Protein AF-A0AA91DCY4-F1 (afdb_monomer_lite)

pLDDT: mean 78.34, std 13.17, range [50.31, 93.94]

InterPro domains:
  IPR059173 Conjugative transfer protein TraA-like [NF041281] (25-87)

Secondary structure (DSSP, 8-state):
--HHHHHHHHHHHHHHHHHHT-----SS---GGGHHHHHHHHHHHHSHHHHHHHHHHHHHHHHHHHHTT--HHHHHHHHHHHHHH--

Sequence (87 aa):
MKTSHRTGVLVTLASLFFMLMASDAMAGAGGTEFNNVWTLLTGWVEGLLGRIIAIVFVIVGLVAGVVRGSIMGFVLGIASGVGLFAA

Organism: NCBI:txid702114

Radius of gyration: 26.04 Å; chains: 1; bounding box: 41×48×67 Å

Structure (mmCIF, N/CA/C/O backbone):
data_AF-A0AA91DCY4-F1
#
_entry.id   AF-A0AA91DCY4-F1
#
loop_
_atom_site.group_PDB
_atom_site.id
_atom_site.type_symbol
_atom_site.label_atom_id
_atom_site.label_al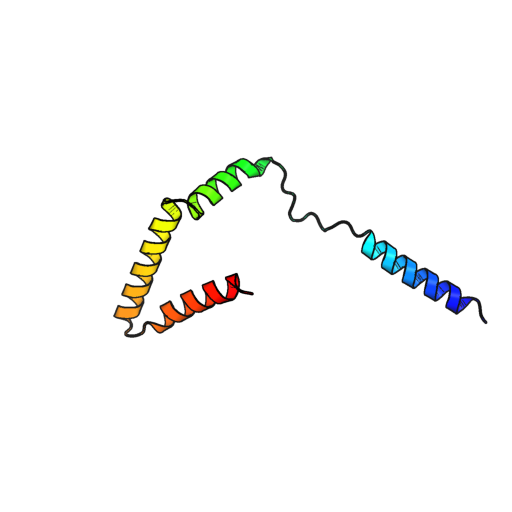t_id
_atom_site.label_comp_id
_atom_site.label_asym_id
_atom_site.label_entity_id
_atom_site.label_seq_id
_atom_site.pdbx_PDB_ins_code
_atom_site.Cartn_x
_atom_site.Cartn_y
_atom_site.Cartn_z
_atom_site.occupancy
_atom_site.B_iso_or_equiv
_atom_site.auth_seq_id
_atom_site.auth_comp_id
_atom_site.auth_asym_id
_atom_site.auth_atom_id
_atom_site.pdbx_PDB_model_num
ATOM 1 N N . MET A 1 1 ? -21.212 -30.164 50.992 1.00 50.31 1 MET A N 1
ATOM 2 C CA . MET A 1 1 ? -20.307 -30.160 49.815 1.00 50.31 1 MET A CA 1
ATOM 3 C C . MET A 1 1 ? -20.937 -29.674 48.489 1.00 50.31 1 MET A C 1
ATOM 5 O O . MET A 1 1 ? -20.224 -29.633 47.502 1.00 50.31 1 MET A O 1
ATOM 9 N N . LYS A 1 2 ? -22.214 -29.238 48.416 1.00 50.62 2 LYS A N 1
ATOM 10 C CA . LYS A 1 2 ? -22.864 -28.780 47.155 1.00 50.62 2 LYS A CA 1
ATOM 11 C C . LYS A 1 2 ? -22.773 -27.264 46.864 1.00 50.62 2 LYS A C 1
ATOM 13 O O . LYS A 1 2 ? -23.224 -26.816 45.815 1.00 50.62 2 LYS A O 1
ATOM 18 N N . THR A 1 3 ? -22.214 -26.466 47.776 1.00 52.94 3 THR A N 1
ATOM 19 C CA . THR A 1 3 ? -22.166 -24.994 47.669 1.00 52.94 3 THR A CA 1
ATOM 20 C C . THR A 1 3 ? -21.056 -24.483 46.742 1.00 52.94 3 THR A C 1
ATOM 22 O O . THR A 1 3 ? -21.231 -23.437 46.135 1.00 52.94 3 THR A O 1
ATOM 25 N N . SER A 1 4 ? -19.965 -25.238 46.557 1.00 57.22 4 SER A N 1
ATOM 26 C CA . SER A 1 4 ? -18.794 -24.827 45.758 1.00 57.22 4 SER A CA 1
ATOM 27 C C . SER A 1 4 ? -19.060 -24.757 44.244 1.00 57.22 4 SER A C 1
ATOM 29 O O . SER A 1 4 ? -18.624 -23.810 43.592 1.00 57.22 4 SER A O 1
ATOM 31 N N . HIS A 1 5 ? -19.832 -25.693 43.674 1.00 57.56 5 HIS A N 1
ATOM 32 C CA . HIS A 1 5 ? -20.158 -25.667 42.239 1.00 57.56 5 HIS A CA 1
ATOM 33 C C . HIS A 1 5 ? -21.046 -24.484 41.847 1.00 57.56 5 HIS A C 1
ATOM 35 O O . HIS A 1 5 ? -20.867 -23.916 40.775 1.00 57.56 5 HIS A O 1
ATOM 41 N N . ARG A 1 6 ? -21.962 -24.067 42.731 1.00 59.19 6 ARG A N 1
ATOM 42 C CA . ARG A 1 6 ? -22.803 -22.885 42.495 1.00 59.19 6 ARG A CA 1
ATOM 43 C C . ARG A 1 6 ? -21.962 -21.610 42.456 1.00 59.19 6 ARG A C 1
ATOM 45 O O . ARG A 1 6 ? -22.153 -20.794 41.566 1.00 59.19 6 ARG A O 1
ATOM 52 N N . THR A 1 7 ? -20.984 -21.478 43.349 1.00 62.47 7 THR A N 1
ATOM 53 C CA . THR A 1 7 ? -20.070 -20.329 43.362 1.00 62.47 7 THR A CA 1
ATOM 54 C C . THR A 1 7 ? -19.139 -20.315 42.146 1.00 62.47 7 THR A C 1
ATOM 56 O O . THR A 1 7 ? -18.904 -19.253 41.584 1.00 62.47 7 THR A O 1
ATOM 59 N N . GLY A 1 8 ? -18.666 -21.478 41.679 1.00 71.00 8 GLY A N 1
ATOM 60 C CA . GLY A 1 8 ? -17.824 -21.573 40.477 1.00 71.00 8 GLY A CA 1
ATOM 61 C C . GLY A 1 8 ? -18.544 -21.170 39.184 1.00 71.00 8 GLY A C 1
ATOM 62 O O . GLY A 1 8 ? -17.980 -20.459 38.352 1.00 71.00 8 GLY A O 1
ATOM 63 N N . VAL A 1 9 ? -19.818 -21.553 39.038 1.00 76.06 9 VAL A N 1
ATOM 64 C CA . VAL A 1 9 ? -20.658 -21.118 37.905 1.00 76.06 9 VAL A CA 1
ATOM 65 C C . VAL A 1 9 ? -20.918 -19.609 37.956 1.00 76.06 9 VAL A C 1
ATOM 67 O O . VAL A 1 9 ? -20.883 -18.937 36.932 1.00 76.06 9 VAL A O 1
ATOM 70 N N . LEU A 1 10 ? -21.116 -19.047 39.149 1.00 77.50 10 LEU A N 1
ATOM 71 C CA . LEU A 1 10 ? -21.311 -17.604 39.303 1.00 77.50 10 LEU A CA 1
ATOM 72 C C . LEU A 1 10 ? -20.045 -16.805 38.971 1.00 77.50 10 LEU A C 1
ATOM 74 O O . LEU A 1 10 ? -20.140 -15.772 38.319 1.00 77.50 10 LEU A O 1
ATOM 78 N N . VAL A 1 11 ? -18.862 -17.294 39.356 1.00 79.56 11 VAL A N 1
ATOM 79 C CA . VAL A 1 11 ? -17.585 -16.639 39.024 1.00 79.56 11 VAL A CA 1
ATOM 80 C C . VAL A 1 11 ? -17.302 -16.696 37.520 1.00 79.56 11 VAL A C 1
ATOM 82 O O . VAL A 1 11 ? -16.894 -15.693 36.943 1.00 79.56 11 VAL A O 1
ATOM 85 N N . THR A 1 12 ? -17.574 -17.829 36.867 1.00 77.12 12 THR A N 1
ATOM 86 C CA . THR A 1 12 ? -17.386 -17.971 35.410 1.00 77.12 12 THR A CA 1
ATOM 87 C C . THR A 1 12 ? -18.362 -17.103 34.611 1.00 77.12 12 THR A C 1
ATOM 89 O O . THR A 1 12 ? -17.954 -16.423 33.667 1.00 77.12 12 THR A O 1
ATOM 92 N N . LEU A 1 13 ? -19.629 -17.030 35.024 1.00 78.56 13 LEU A N 1
ATOM 93 C CA . LEU A 1 13 ? -20.602 -16.107 34.430 1.00 78.56 13 LEU A CA 1
ATOM 94 C C . LEU A 1 13 ? -20.233 -14.638 34.665 1.00 78.56 13 LEU A C 1
ATOM 96 O O . LEU A 1 13 ? -20.360 -13.832 33.747 1.00 78.56 13 LEU A O 1
ATOM 100 N N . ALA A 1 14 ? -19.724 -14.288 35.849 1.00 81.25 14 ALA A N 1
ATOM 101 C CA . ALA A 1 14 ? -19.251 -12.935 36.129 1.00 81.25 14 ALA A CA 1
ATOM 102 C C . ALA A 1 14 ? -18.054 -12.557 35.243 1.00 81.25 14 ALA A C 1
ATOM 104 O O . ALA A 1 14 ? -18.037 -11.462 34.692 1.00 81.25 14 ALA A O 1
ATOM 105 N N . SER A 1 15 ? -17.091 -13.462 35.028 1.00 76.12 15 SER A N 1
ATOM 106 C CA . SER A 1 15 ? -15.974 -13.205 34.105 1.00 76.12 15 SER A CA 1
ATOM 107 C C . SER A 1 15 ? -16.421 -13.026 32.651 1.00 76.12 15 SER A C 1
ATOM 109 O O . SER A 1 15 ? -15.905 -12.146 31.967 1.00 76.12 15 SER A O 1
ATOM 111 N N . LEU A 1 16 ? -17.415 -13.797 32.192 1.00 76.88 16 LEU A N 1
ATOM 112 C CA . LEU A 1 16 ? -18.002 -13.625 30.858 1.00 76.88 16 LEU A CA 1
ATOM 113 C C . LEU A 1 16 ? -18.722 -12.277 30.740 1.00 76.88 16 LEU A C 1
ATOM 115 O O . LEU A 1 16 ? -18.566 -11.579 29.744 1.00 76.88 16 LEU A O 1
ATOM 119 N N . PHE A 1 17 ? -19.454 -11.875 31.777 1.00 76.44 17 PHE A N 1
ATOM 120 C CA . PHE A 1 17 ? -20.106 -10.571 31.826 1.00 76.44 17 PHE A CA 1
ATOM 121 C C . PHE A 1 17 ? -19.092 -9.417 31.802 1.00 76.44 17 PHE A C 1
ATOM 123 O O . PHE A 1 17 ? -19.276 -8.464 31.053 1.00 76.44 17 PHE A O 1
ATOM 130 N N . PHE A 1 18 ? -17.980 -9.522 32.536 1.00 73.81 18 PHE A N 1
ATOM 131 C CA . PHE A 1 18 ? -16.903 -8.528 32.478 1.00 73.81 18 PHE A CA 1
ATOM 132 C C . PHE A 1 18 ? -16.203 -8.475 31.113 1.00 73.81 18 PHE A C 1
ATOM 134 O O . PHE A 1 18 ? -15.801 -7.393 30.701 1.00 73.81 18 PHE A O 1
ATOM 141 N N . MET A 1 19 ? -16.102 -9.593 30.384 1.00 71.56 19 MET A N 1
ATOM 142 C CA . MET A 1 19 ? -15.617 -9.596 28.996 1.00 71.56 19 MET A CA 1
ATOM 143 C C . MET A 1 19 ? -16.596 -8.922 28.028 1.00 71.56 19 MET A C 1
ATOM 145 O O . MET A 1 19 ? -16.159 -8.219 27.129 1.00 71.56 19 MET A O 1
ATOM 149 N N . LEU A 1 20 ? -17.908 -9.088 28.221 1.00 69.50 20 LEU A N 1
ATOM 150 C CA . LEU A 1 20 ? -18.930 -8.382 27.436 1.00 69.50 20 LEU A CA 1
ATOM 151 C C . LEU A 1 20 ? -18.991 -6.878 27.742 1.00 69.50 20 LEU A C 1
ATOM 153 O O . LEU A 1 20 ? -19.411 -6.099 26.894 1.00 69.50 20 LEU A O 1
ATOM 157 N N . MET A 1 21 ? -18.595 -6.479 28.951 1.00 65.56 21 MET A N 1
ATOM 158 C CA . MET A 1 21 ? -18.494 -5.081 29.385 1.00 65.56 21 MET A CA 1
ATOM 159 C C . MET A 1 21 ? -17.104 -4.482 29.146 1.00 65.56 21 MET A C 1
ATOM 161 O O . MET A 1 21 ? -16.872 -3.327 29.508 1.00 65.56 21 MET A O 1
ATOM 165 N N . ALA A 1 22 ? -16.172 -5.242 28.561 1.00 63.62 22 ALA A N 1
ATOM 166 C CA . ALA A 1 22 ? -14.921 -4.685 28.086 1.00 63.62 22 ALA A CA 1
ATOM 167 C C . ALA A 1 22 ? -15.271 -3.718 26.953 1.00 63.62 22 ALA A C 1
ATOM 169 O O . ALA A 1 22 ? -15.632 -4.130 25.854 1.00 63.62 22 ALA A O 1
ATOM 170 N N . SER A 1 23 ? -15.227 -2.421 27.248 1.00 57.97 23 SER A N 1
ATOM 171 C CA . SER A 1 23 ? -15.323 -1.382 26.232 1.00 57.97 23 SER A CA 1
ATOM 172 C C . SER A 1 23 ? -14.250 -1.646 25.186 1.00 57.97 23 SER A C 1
ATOM 174 O O . SER A 1 23 ? -13.096 -1.870 25.571 1.00 57.97 23 SER A O 1
ATOM 176 N N . ASP A 1 24 ? -14.621 -1.603 23.903 1.00 56.16 24 ASP A N 1
ATOM 177 C CA . ASP A 1 24 ? -13.672 -1.616 22.795 1.00 56.16 24 ASP A CA 1
ATOM 178 C C . ASP A 1 24 ? -12.490 -0.724 23.162 1.00 56.16 24 ASP A C 1
ATOM 180 O O . ASP A 1 24 ? -12.674 0.441 23.527 1.00 56.16 24 ASP A O 1
ATOM 184 N N . ALA A 1 25 ? -11.278 -1.280 23.142 1.00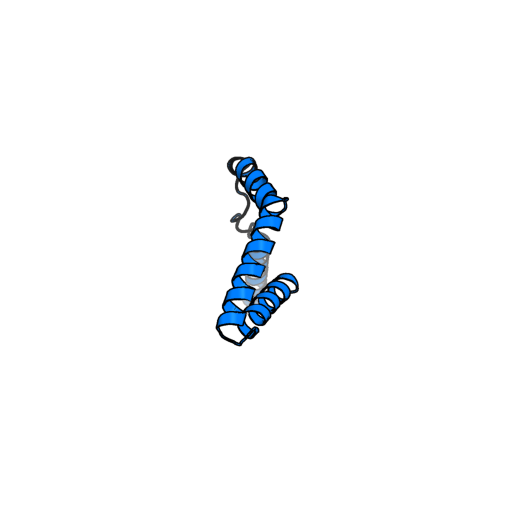 51.94 25 ALA A N 1
ATOM 185 C CA . ALA A 1 25 ? -10.081 -0.480 23.305 1.00 51.94 25 ALA A CA 1
ATOM 186 C C . ALA A 1 25 ? -10.143 0.612 22.232 1.00 51.94 25 ALA A C 1
ATOM 188 O O . ALA A 1 25 ? -9.983 0.336 21.043 1.00 51.94 25 ALA A O 1
ATOM 189 N N . MET A 1 26 ? -10.443 1.843 22.655 1.00 52.28 26 MET A N 1
ATOM 190 C CA . MET A 1 26 ? -10.628 3.011 21.799 1.00 52.28 26 MET A CA 1
ATOM 191 C C . MET A 1 26 ? -9.266 3.485 21.279 1.00 52.28 26 MET A C 1
ATOM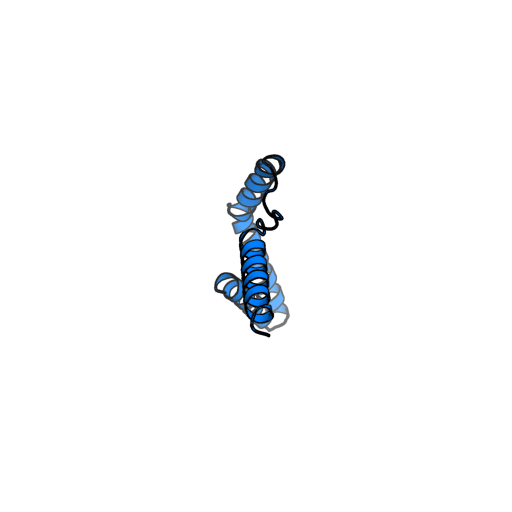 193 O O . MET A 1 26 ? -8.838 4.603 21.530 1.00 52.28 26 MET A O 1
ATOM 197 N N . ALA A 1 27 ? -8.559 2.618 20.560 1.00 52.81 27 ALA A N 1
ATOM 198 C CA . ALA A 1 27 ? -7.322 2.936 19.862 1.00 52.81 27 ALA A CA 1
ATOM 199 C C . ALA A 1 27 ? -7.583 3.624 18.504 1.00 52.81 27 ALA A C 1
ATOM 201 O O . ALA A 1 27 ? -6.634 3.956 17.802 1.00 52.81 27 ALA A O 1
ATOM 202 N N . GLY A 1 28 ? -8.854 3.836 18.126 1.00 54.56 28 GLY A N 1
ATOM 203 C CA . GLY A 1 28 ? -9.253 4.360 16.812 1.00 54.56 28 GLY A CA 1
ATOM 204 C C . GLY A 1 28 ? -10.182 5.578 16.813 1.00 54.56 28 GLY A C 1
ATOM 205 O O . GLY A 1 28 ? -10.457 6.112 15.745 1.00 54.56 28 GLY A O 1
ATOM 206 N N . ALA A 1 29 ? -10.652 6.062 17.965 1.00 55.97 29 ALA A N 1
ATOM 207 C CA . ALA A 1 29 ? -11.450 7.290 18.027 1.00 55.97 29 ALA A CA 1
ATOM 208 C C . ALA A 1 29 ? -10.536 8.505 18.242 1.00 55.97 29 ALA A C 1
ATOM 210 O O . ALA A 1 29 ? -10.605 9.182 19.267 1.00 55.97 29 ALA A O 1
ATOM 211 N N . GLY A 1 30 ? -9.635 8.757 17.289 1.00 58.41 30 GLY A N 1
ATOM 212 C CA . GLY A 1 30 ? -9.016 10.076 17.182 1.00 58.41 30 GLY A CA 1
ATOM 213 C C . GLY A 1 30 ? -10.131 11.108 17.028 1.00 58.41 30 GLY A C 1
ATOM 214 O O . GLY A 1 30 ? -11.042 10.913 16.222 1.00 58.41 30 GLY A O 1
ATOM 215 N N . GLY A 1 31 ? -10.112 12.158 17.844 1.00 66.19 31 GLY A N 1
ATOM 216 C CA . GLY A 1 31 ? -11.106 13.217 17.755 1.00 66.19 31 GLY A CA 1
ATOM 217 C C . GLY A 1 31 ? -11.047 13.948 16.407 1.00 66.19 31 GLY A C 1
ATOM 218 O O . GLY A 1 31 ? -10.200 13.692 15.543 1.00 66.19 31 GLY A O 1
ATOM 219 N N . THR A 1 32 ? -11.975 14.883 16.213 1.00 70.94 32 THR A N 1
ATOM 220 C CA . THR A 1 32 ? -12.126 15.641 14.961 1.00 70.94 32 THR A CA 1
ATOM 221 C C . THR A 1 32 ? -10.873 16.409 14.522 1.00 70.94 32 THR A C 1
ATOM 223 O O . THR A 1 32 ? -10.796 16.846 13.375 1.00 70.94 32 THR A O 1
ATOM 226 N N . GLU A 1 33 ? -9.886 16.558 15.405 1.00 79.62 33 GLU A N 1
ATOM 227 C CA . GLU A 1 33 ? -8.622 17.259 15.195 1.00 79.62 33 GLU A CA 1
ATOM 228 C C . GLU A 1 33 ? -7.846 16.742 13.974 1.00 79.62 33 GLU A C 1
ATOM 230 O O . GLU A 1 33 ? -7.211 17.530 13.273 1.00 79.62 33 GLU A O 1
ATOM 235 N N . PHE A 1 34 ? -7.934 15.445 13.662 1.00 80.00 34 PHE A N 1
ATOM 236 C CA . PHE A 1 34 ? -7.217 14.848 12.528 1.00 80.00 34 PHE A CA 1
ATOM 237 C C . PHE A 1 34 ? -8.074 14.666 11.272 1.00 80.00 34 PHE A C 1
ATOM 239 O O . PHE A 1 34 ? -7.538 14.284 10.234 1.00 80.00 34 PHE A O 1
ATOM 246 N N . ASN A 1 35 ? -9.369 15.002 11.304 1.00 85.12 35 ASN A N 1
ATOM 247 C CA . ASN A 1 35 ? -10.271 14.795 10.163 1.00 85.12 35 ASN A CA 1
ATOM 248 C C . ASN A 1 35 ? -9.850 15.582 8.918 1.00 85.12 35 ASN A C 1
ATOM 250 O O . ASN A 1 35 ? -9.977 15.084 7.799 1.00 85.12 35 ASN A O 1
ATOM 254 N N . ASN A 1 36 ? -9.336 16.801 9.095 1.00 88.75 36 ASN A N 1
ATOM 255 C CA . ASN A 1 36 ? -8.861 17.611 7.974 1.00 88.75 36 ASN A CA 1
ATOM 256 C C . ASN A 1 36 ? -7.623 16.975 7.319 1.00 88.75 36 ASN A C 1
ATOM 258 O O . ASN A 1 36 ? -7.594 16.754 6.111 1.00 88.75 36 ASN A O 1
ATOM 262 N N . VAL A 1 37 ? -6.630 16.603 8.131 1.00 89.69 37 VAL A N 1
ATOM 263 C CA . VAL A 1 37 ? -5.406 15.948 7.645 1.00 89.69 37 VAL A CA 1
ATOM 264 C C . VAL A 1 37 ? -5.731 14.604 6.996 1.00 89.69 37 VAL A C 1
ATOM 266 O O . VAL A 1 37 ? -5.223 14.312 5.918 1.00 89.69 37 VAL A O 1
ATOM 269 N N . TRP A 1 38 ? -6.626 13.825 7.604 1.00 88.12 38 TRP A N 1
ATOM 270 C CA . TRP A 1 38 ? -7.139 12.585 7.034 1.00 88.12 38 TRP A CA 1
ATOM 271 C C . TRP A 1 38 ? -7.764 12.819 5.660 1.00 88.12 38 TRP A C 1
ATOM 273 O O . TRP A 1 38 ? -7.353 12.201 4.687 1.00 88.12 38 TRP A O 1
ATOM 283 N N . THR A 1 39 ? -8.699 13.763 5.548 1.00 92.19 39 THR A N 1
ATOM 284 C CA . THR A 1 39 ? -9.384 14.062 4.282 1.00 92.19 39 THR A CA 1
ATOM 285 C C . THR A 1 39 ? -8.403 14.509 3.196 1.00 92.19 39 THR A C 1
ATOM 287 O O . THR A 1 39 ? -8.539 14.101 2.044 1.00 92.19 39 THR A O 1
ATOM 290 N N . LEU A 1 40 ? -7.387 15.302 3.551 1.00 93.44 40 LEU A N 1
ATOM 291 C CA . LEU A 1 40 ? -6.333 15.716 2.622 1.00 93.44 40 LEU A CA 1
ATOM 292 C C . LEU A 1 40 ? -5.491 14.533 2.138 1.00 93.44 40 LEU A C 1
ATOM 294 O O . LEU A 1 40 ? -5.300 14.374 0.933 1.00 93.44 40 LEU A O 1
ATOM 298 N N . LEU A 1 41 ? -5.011 13.695 3.059 1.00 91.25 41 LEU A N 1
ATOM 299 C CA . LEU A 1 41 ? -4.200 12.526 2.720 1.00 91.25 41 LEU A CA 1
ATOM 300 C C . LEU A 1 41 ? -4.993 11.524 1.880 1.00 91.25 41 LEU A C 1
ATOM 302 O O . LEU A 1 41 ? -4.506 11.076 0.843 1.00 91.25 41 LEU A O 1
ATOM 306 N N . THR A 1 42 ? -6.231 11.233 2.273 1.00 90.25 42 THR A N 1
ATOM 307 C CA . THR A 1 42 ? -7.141 10.374 1.512 1.00 90.25 42 THR A CA 1
ATOM 308 C C . THR A 1 42 ? -7.395 10.957 0.123 1.00 90.25 42 THR A C 1
ATOM 310 O O . THR A 1 42 ? -7.266 10.250 -0.872 1.00 90.25 42 THR A O 1
ATOM 313 N N . GLY A 1 43 ? -7.623 12.270 0.017 1.00 92.69 43 GLY A N 1
ATOM 314 C CA . GLY A 1 43 ? -7.769 12.955 -1.268 1.00 92.69 43 GLY A CA 1
ATOM 315 C C . GLY A 1 43 ? -6.533 12.846 -2.171 1.00 92.69 43 GLY A C 1
ATOM 316 O O . GLY A 1 43 ? -6.672 12.701 -3.387 1.00 92.69 43 GLY A O 1
ATOM 317 N N . TRP A 1 44 ? -5.320 12.872 -1.613 1.00 93.88 44 TRP A N 1
ATOM 318 C CA . TRP A 1 44 ? -4.091 12.653 -2.384 1.00 93.88 44 TRP A CA 1
ATOM 319 C C . TRP A 1 44 ? -3.944 11.208 -2.854 1.00 93.88 44 TRP A C 1
ATOM 321 O O . TRP A 1 44 ? -3.576 10.989 -4.008 1.00 93.88 44 TRP A O 1
ATOM 331 N N . VAL A 1 45 ? -4.233 10.241 -1.983 1.00 91.69 45 VAL A N 1
ATOM 332 C CA . VAL A 1 45 ? -4.070 8.808 -2.265 1.00 91.69 45 VAL A CA 1
ATOM 333 C C . VAL A 1 45 ? -5.120 8.304 -3.260 1.00 91.69 45 VAL A C 1
ATOM 335 O O . VAL A 1 45 ? -4.774 7.584 -4.195 1.00 91.69 45 VAL A O 1
ATOM 338 N N . GLU A 1 46 ? -6.382 8.712 -3.121 1.00 91.44 46 GLU A N 1
ATOM 339 C CA . GLU A 1 46 ? -7.488 8.257 -3.980 1.00 91.44 46 GLU A CA 1
ATOM 340 C C . GLU A 1 46 ? -7.646 9.092 -5.266 1.00 91.44 46 GLU A C 1
ATOM 342 O O . GLU A 1 46 ? -8.210 8.634 -6.271 1.00 91.44 46 GLU A O 1
ATOM 347 N N . GLY A 1 47 ? -7.142 10.328 -5.246 1.00 91.75 47 GLY A N 1
ATOM 348 C CA . GLY A 1 47 ? -7.264 11.292 -6.332 1.00 91.75 47 GLY A CA 1
ATOM 349 C C . GLY A 1 47 ? -6.310 11.065 -7.510 1.00 91.75 47 GLY A C 1
ATOM 350 O O . GLY A 1 47 ? -5.591 10.071 -7.619 1.00 91.75 47 GLY A O 1
ATOM 351 N N . LEU A 1 48 ? -6.284 12.039 -8.428 1.00 93.56 48 LEU A N 1
ATOM 352 C CA . LEU A 1 48 ? -5.413 12.002 -9.612 1.00 93.56 48 LEU A CA 1
ATOM 353 C C . LEU A 1 48 ? -3.923 11.939 -9.253 1.00 93.56 48 LEU A C 1
ATOM 355 O O . LEU A 1 48 ? -3.166 11.276 -9.957 1.00 93.56 48 LEU A O 1
ATOM 359 N N . LEU A 1 49 ? -3.515 12.584 -8.154 1.00 90.88 49 LEU A N 1
ATOM 360 C CA . LEU A 1 49 ? -2.135 12.557 -7.666 1.00 90.88 49 LEU A CA 1
ATOM 361 C C . LEU A 1 49 ? -1.688 11.112 -7.410 1.00 90.88 49 LEU A C 1
ATOM 363 O O . LEU A 1 49 ? -0.716 10.661 -8.018 1.00 90.88 49 LEU A O 1
ATOM 367 N N . GLY A 1 50 ? -2.413 10.376 -6.563 1.00 91.44 50 GLY A N 1
ATOM 368 C CA . GLY A 1 50 ? -2.089 8.993 -6.221 1.00 91.44 50 GLY A CA 1
ATOM 369 C C . GLY A 1 50 ? -2.050 8.086 -7.447 1.00 91.44 50 GLY A C 1
ATOM 370 O O . GLY A 1 50 ? -1.122 7.295 -7.601 1.00 91.44 50 GLY A O 1
ATOM 371 N N . ARG A 1 51 ? -2.984 8.271 -8.389 1.00 91.62 51 ARG A N 1
ATOM 372 C CA . ARG A 1 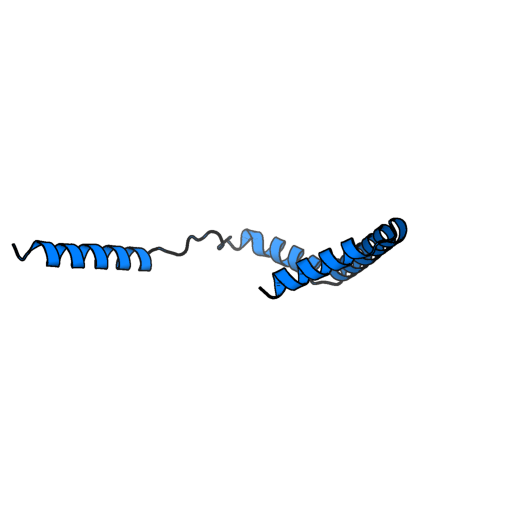51 ? -3.017 7.516 -9.654 1.00 91.62 51 ARG A CA 1
ATOM 373 C C . ARG A 1 51 ? -1.784 7.766 -10.523 1.00 91.62 51 ARG A C 1
ATOM 375 O O . ARG A 1 51 ? -1.209 6.813 -11.042 1.00 91.62 51 ARG A O 1
ATOM 382 N N . ILE A 1 52 ? -1.358 9.021 -10.672 1.00 93.94 52 ILE A N 1
ATOM 383 C CA . ILE A 1 52 ? -0.157 9.367 -11.448 1.00 93.94 52 ILE A CA 1
ATOM 384 C C . ILE A 1 52 ? 1.087 8.762 -10.790 1.00 93.94 52 ILE A C 1
ATOM 386 O O . ILE A 1 52 ? 1.890 8.125 -11.469 1.00 93.94 52 ILE A O 1
ATOM 390 N N . ILE A 1 53 ? 1.225 8.902 -9.470 1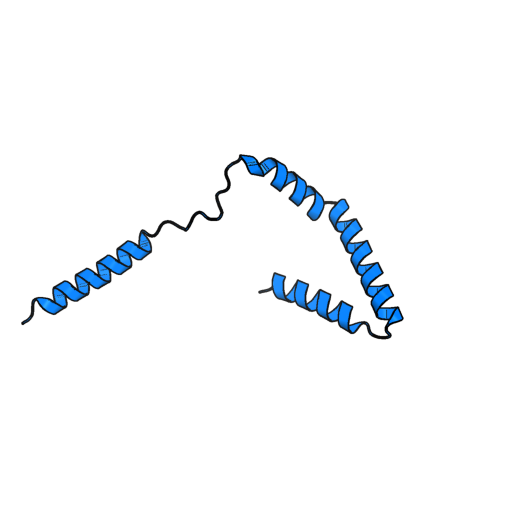.00 92.50 53 ILE A N 1
ATOM 391 C CA . ILE A 1 53 ? 2.357 8.341 -8.723 1.00 92.50 53 ILE A CA 1
ATOM 392 C C . ILE A 1 53 ? 2.394 6.810 -8.838 1.00 92.50 53 ILE A C 1
ATOM 394 O O . ILE A 1 53 ? 3.459 6.244 -9.085 1.00 92.50 53 ILE A O 1
ATOM 398 N N . ALA A 1 54 ? 1.246 6.136 -8.731 1.00 90.69 54 ALA A N 1
ATOM 399 C CA . ALA A 1 54 ? 1.153 4.687 -8.892 1.00 90.69 54 ALA A CA 1
ATOM 400 C C . ALA A 1 54 ? 1.654 4.233 -10.273 1.00 90.69 54 ALA A C 1
ATOM 402 O O . ALA A 1 54 ? 2.452 3.300 -10.362 1.00 90.69 54 ALA A O 1
ATOM 403 N N . ILE A 1 55 ? 1.256 4.929 -11.345 1.00 91.69 55 ILE A N 1
ATOM 404 C CA . ILE A 1 55 ? 1.726 4.639 -12.708 1.00 91.69 55 ILE A CA 1
ATOM 405 C C . ILE A 1 55 ? 3.247 4.813 -12.808 1.00 91.69 55 ILE A C 1
ATOM 407 O O . ILE A 1 55 ? 3.926 3.954 -13.371 1.00 91.69 55 ILE A O 1
ATOM 411 N N . VAL A 1 56 ? 3.802 5.880 -12.225 1.00 92.44 56 VAL A N 1
ATOM 412 C CA . VAL A 1 56 ? 5.254 6.115 -12.214 1.00 92.44 56 VAL A CA 1
ATOM 413 C C . VAL A 1 56 ? 5.991 4.980 -11.501 1.00 92.44 56 VAL A C 1
ATOM 415 O O . VAL A 1 56 ? 6.950 4.443 -12.053 1.00 92.44 56 VAL A O 1
ATOM 418 N N . PHE A 1 57 ? 5.535 4.560 -10.319 1.00 90.06 57 PHE A N 1
ATOM 419 C CA . PHE A 1 57 ? 6.162 3.454 -9.589 1.00 90.06 57 PHE A CA 1
ATOM 420 C C . PHE A 1 57 ? 6.102 2.129 -10.351 1.00 90.06 57 PHE A C 1
ATOM 422 O O . PHE A 1 57 ? 7.090 1.394 -10.364 1.00 90.06 57 PHE A O 1
ATOM 429 N N . VAL A 1 58 ? 4.986 1.840 -11.027 1.00 88.19 58 VAL A N 1
ATOM 430 C CA . VAL A 1 58 ? 4.855 0.654 -11.887 1.00 88.19 58 VAL A CA 1
ATOM 431 C C . VAL A 1 58 ? 5.875 0.690 -13.023 1.00 88.19 58 VAL A C 1
ATOM 433 O O . VAL A 1 58 ? 6.584 -0.293 -13.236 1.00 88.19 58 VAL A O 1
ATOM 436 N N . ILE A 1 59 ? 6.001 1.822 -13.721 1.00 89.69 59 ILE A N 1
ATOM 437 C CA . ILE A 1 59 ? 6.953 1.972 -14.830 1.00 89.69 59 ILE A CA 1
ATOM 438 C C . ILE A 1 59 ? 8.392 1.820 -14.328 1.00 89.69 59 ILE A C 1
ATOM 440 O O . ILE A 1 59 ? 9.165 1.061 -14.910 1.00 89.69 59 ILE A O 1
ATOM 444 N N . VAL A 1 60 ? 8.753 2.490 -13.231 1.00 90.25 60 VAL A N 1
ATOM 445 C CA . VAL A 1 60 ? 10.101 2.405 -12.645 1.00 90.25 60 VAL A CA 1
ATOM 446 C C . VAL A 1 60 ? 10.423 0.971 -12.213 1.00 90.25 60 VAL A C 1
ATOM 448 O O . VAL A 1 60 ? 11.504 0.466 -12.521 1.00 90.25 60 VAL A O 1
ATOM 451 N N . GLY A 1 61 ? 9.482 0.286 -11.558 1.00 85.06 61 GLY A N 1
ATOM 452 C CA . GLY A 1 61 ? 9.633 -1.114 -11.159 1.00 85.06 61 GLY A CA 1
ATOM 453 C C . GLY A 1 61 ? 9.795 -2.057 -12.353 1.00 85.06 61 GLY A C 1
ATOM 454 O O . GLY A 1 61 ? 10.639 -2.955 -12.319 1.00 85.06 61 GLY A O 1
ATOM 455 N N . LEU A 1 62 ? 9.051 -1.819 -13.437 1.00 86.62 62 LEU A N 1
ATOM 456 C CA . LEU A 1 62 ? 9.163 -2.588 -14.675 1.00 86.62 62 LEU A CA 1
ATOM 457 C C . LEU A 1 62 ? 10.531 -2.385 -15.327 1.00 86.62 62 LEU A C 1
ATOM 459 O O . LEU A 1 62 ? 11.200 -3.367 -15.637 1.00 86.62 62 LEU A O 1
ATOM 463 N N . VAL A 1 63 ? 10.983 -1.138 -15.493 1.00 87.06 63 VAL A N 1
ATOM 464 C CA . VAL A 1 63 ? 12.298 -0.831 -16.081 1.00 87.06 63 VAL A CA 1
ATOM 465 C C . VAL A 1 63 ? 13.418 -1.480 -15.264 1.00 87.06 63 VAL A C 1
ATOM 467 O O . VAL A 1 63 ? 14.293 -2.133 -15.831 1.00 87.06 63 VAL A O 1
ATOM 470 N N . ALA A 1 64 ? 13.362 -1.386 -13.933 1.00 86.38 64 ALA A N 1
ATOM 471 C CA . ALA A 1 64 ? 14.323 -2.047 -13.053 1.00 86.38 64 ALA A CA 1
ATOM 472 C C . ALA A 1 64 ? 14.298 -3.584 -13.188 1.00 86.38 64 ALA A C 1
ATOM 474 O O . ALA A 1 64 ? 15.353 -4.221 -13.150 1.00 86.38 64 ALA A O 1
ATOM 475 N N . GLY A 1 65 ? 13.119 -4.185 -13.372 1.00 85.25 65 GLY A N 1
ATOM 476 C CA . GLY A 1 65 ? 12.968 -5.620 -13.632 1.00 85.25 65 GLY A CA 1
ATOM 477 C C . GLY A 1 65 ? 13.540 -6.049 -14.986 1.00 85.25 65 GLY A C 1
ATOM 478 O O . GLY A 1 65 ? 14.244 -7.056 -15.068 1.00 85.25 65 GLY A O 1
ATOM 479 N N . VAL A 1 66 ? 13.313 -5.250 -16.034 1.00 85.56 66 VAL A N 1
ATOM 480 C CA . VAL A 1 66 ? 13.862 -5.481 -17.382 1.00 85.56 66 VAL A CA 1
ATOM 481 C C . VAL A 1 66 ? 15.387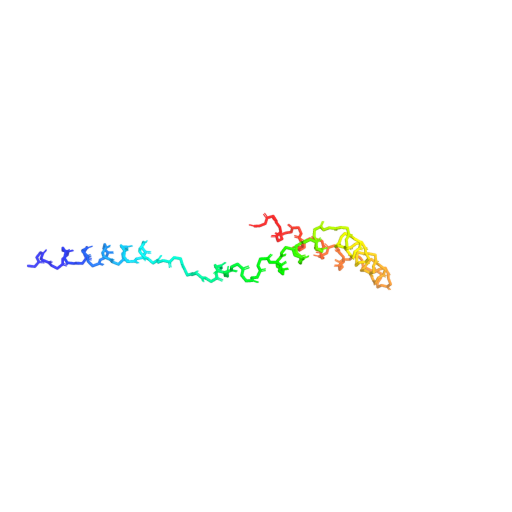 -5.432 -17.364 1.00 85.56 66 VAL A C 1
ATOM 483 O O . VAL A 1 66 ? 16.024 -6.339 -17.893 1.00 85.56 66 VAL A O 1
ATOM 486 N N . VAL A 1 67 ? 15.985 -4.442 -16.688 1.00 86.69 67 VAL A N 1
ATOM 487 C CA . VAL A 1 67 ? 17.451 -4.339 -16.536 1.00 86.69 67 VAL A CA 1
ATOM 488 C C . VAL A 1 67 ? 18.044 -5.586 -15.871 1.00 86.69 67 VAL A C 1
ATOM 490 O O . VAL A 1 67 ? 19.156 -5.995 -16.192 1.00 86.69 67 VAL A O 1
ATOM 493 N N . ARG A 1 68 ? 17.302 -6.222 -14.961 1.00 84.50 68 ARG A N 1
ATOM 494 C CA . ARG A 1 68 ? 17.732 -7.432 -14.244 1.00 84.50 68 ARG A CA 1
ATOM 495 C C . ARG A 1 68 ? 17.350 -8.733 -14.959 1.00 84.50 68 ARG A C 1
ATOM 497 O O . ARG A 1 68 ? 17.623 -9.804 -14.426 1.00 84.50 68 ARG A O 1
ATOM 504 N N . GLY A 1 69 ? 16.710 -8.658 -16.129 1.00 87.88 69 GLY A N 1
ATOM 505 C CA . GLY A 1 69 ? 16.280 -9.821 -16.910 1.00 87.88 69 GLY A CA 1
ATOM 506 C C . GLY A 1 69 ? 15.191 -10.669 -16.243 1.00 87.88 69 GLY A C 1
ATOM 507 O O . GLY A 1 69 ? 14.988 -11.815 -16.633 1.00 87.88 69 GLY A O 1
ATOM 508 N N . SER A 1 70 ? 14.500 -10.145 -15.225 1.00 81.62 70 SER A N 1
ATOM 509 C CA . SER A 1 70 ? 13.470 -10.884 -14.492 1.00 81.62 70 SER A CA 1
ATOM 510 C C . SER A 1 70 ? 12.360 -9.961 -14.002 1.00 81.62 70 SER A C 1
ATOM 512 O O . SER A 1 70 ? 12.589 -9.038 -13.221 1.00 81.62 70 SER A O 1
ATOM 514 N N . ILE A 1 71 ? 11.125 -10.262 -14.415 1.00 83.81 71 ILE A N 1
ATOM 515 C CA . ILE A 1 71 ? 9.911 -9.550 -13.989 1.00 83.81 71 ILE A CA 1
ATOM 516 C C . ILE A 1 71 ? 9.320 -10.110 -12.687 1.00 83.81 71 ILE A C 1
ATOM 518 O O . ILE A 1 71 ? 8.329 -9.589 -12.181 1.00 83.81 71 ILE A O 1
ATOM 522 N N . MET A 1 72 ? 9.920 -11.160 -12.112 1.00 81.56 72 MET A N 1
ATOM 523 C CA . MET A 1 72 ? 9.352 -11.841 -10.943 1.00 81.56 72 MET A CA 1
ATOM 524 C C . MET A 1 72 ? 9.173 -10.902 -9.744 1.00 81.56 72 MET A C 1
ATOM 526 O O . MET A 1 72 ? 8.181 -11.020 -9.034 1.00 81.56 72 MET A O 1
ATOM 530 N N . GLY A 1 73 ? 10.058 -9.913 -9.564 1.00 77.62 73 GLY A N 1
ATOM 531 C CA . GLY A 1 73 ? 9.908 -8.902 -8.510 1.00 77.62 73 GLY A CA 1
ATOM 532 C C . GLY A 1 73 ? 8.652 -8.034 -8.663 1.00 77.62 73 GLY A C 1
ATOM 533 O O . GLY A 1 73 ? 7.998 -7.719 -7.673 1.00 77.62 73 GLY A O 1
ATOM 534 N N . PHE A 1 74 ? 8.265 -7.706 -9.898 1.00 82.25 74 PHE A N 1
ATOM 535 C CA . PHE A 1 74 ? 7.029 -6.973 -10.180 1.00 82.25 74 PHE A CA 1
ATOM 536 C C . PHE A 1 74 ? 5.791 -7.848 -9.939 1.00 82.25 74 PHE A C 1
ATOM 538 O O . PHE A 1 74 ? 4.837 -7.411 -9.299 1.00 82.25 74 PHE A O 1
ATOM 545 N N . VAL A 1 75 ? 5.835 -9.110 -10.381 1.00 84.69 75 VAL A N 1
ATOM 546 C CA . VAL A 1 75 ? 4.742 -10.079 -10.191 1.00 84.69 75 VAL A CA 1
ATOM 547 C C . VAL A 1 75 ? 4.478 -10.342 -8.707 1.00 84.69 75 VAL A C 1
ATOM 549 O O . VAL A 1 75 ? 3.326 -10.308 -8.285 1.00 84.69 75 VAL A O 1
ATOM 552 N N . LEU A 1 76 ? 5.528 -10.544 -7.904 1.00 84.00 76 LEU A N 1
ATOM 553 C CA . LEU A 1 76 ? 5.405 -10.710 -6.452 1.00 84.00 76 LEU A CA 1
ATOM 554 C C . LEU A 1 76 ? 4.826 -9.465 -5.771 1.00 84.00 76 LEU A C 1
ATOM 556 O O . LEU A 1 76 ? 4.015 -9.610 -4.862 1.00 84.00 76 LEU A O 1
ATOM 560 N N . GLY A 1 77 ? 5.199 -8.263 -6.221 1.00 83.62 77 GLY A N 1
ATOM 561 C CA . GLY A 1 77 ? 4.648 -7.010 -5.699 1.00 83.62 77 GLY A CA 1
ATOM 562 C C . GLY A 1 77 ? 3.153 -6.838 -5.983 1.00 83.62 77 GLY A C 1
ATOM 563 O O . GLY A 1 77 ? 2.406 -6.401 -5.112 1.00 83.62 77 GLY A O 1
ATOM 564 N N . ILE A 1 78 ? 2.688 -7.225 -7.175 1.00 86.69 78 ILE A N 1
ATOM 565 C CA . ILE A 1 78 ? 1.250 -7.233 -7.486 1.00 86.69 78 ILE A CA 1
ATOM 566 C C . ILE A 1 78 ? 0.532 -8.326 -6.689 1.00 86.69 78 ILE A C 1
ATOM 568 O O . ILE A 1 78 ? -0.520 -8.068 -6.109 1.00 86.69 78 ILE A O 1
ATOM 572 N N . ALA A 1 79 ? 1.092 -9.537 -6.637 1.00 86.44 79 ALA A N 1
ATOM 573 C CA . ALA A 1 79 ? 0.481 -10.666 -5.945 1.00 86.44 79 ALA A CA 1
ATOM 574 C C . ALA A 1 79 ? 0.321 -10.409 -4.438 1.00 86.44 79 ALA A C 1
ATOM 576 O O . ALA A 1 79 ? -0.717 -10.753 -3.876 1.00 86.44 79 ALA A O 1
ATOM 577 N N . SER A 1 80 ? 1.300 -9.768 -3.791 1.00 83.44 80 SER A N 1
ATOM 578 C CA . SER A 1 80 ? 1.191 -9.381 -2.382 1.00 83.44 80 SER A CA 1
ATOM 579 C C . SER A 1 80 ? 0.138 -8.294 -2.163 1.00 83.44 80 SER A C 1
ATOM 581 O O . SER A 1 80 ? -0.656 -8.408 -1.235 1.00 83.44 80 SER A O 1
ATOM 583 N N . GLY A 1 81 ? 0.064 -7.287 -3.039 1.00 82.56 81 GLY A N 1
ATOM 584 C CA . GLY A 1 81 ? -0.961 -6.242 -2.964 1.00 82.56 81 GLY A CA 1
ATOM 585 C C . GLY A 1 81 ? -2.385 -6.786 -3.123 1.00 82.56 81 GLY A C 1
ATOM 586 O O . GLY A 1 81 ? -3.261 -6.469 -2.323 1.00 82.56 81 GLY A O 1
ATOM 587 N N . VAL A 1 82 ? -2.611 -7.652 -4.115 1.00 87.19 82 VAL A N 1
ATOM 588 C CA . VAL A 1 82 ? -3.921 -8.289 -4.343 1.00 87.19 82 VAL A CA 1
ATOM 589 C C . VAL A 1 82 ? -4.262 -9.274 -3.222 1.00 87.19 82 VAL A C 1
ATOM 591 O O . VAL A 1 82 ? -5.401 -9.304 -2.765 1.00 87.19 82 VAL A O 1
ATOM 594 N N . GLY A 1 83 ? -3.281 -10.047 -2.745 1.00 79.19 83 GLY A N 1
ATOM 595 C CA . GLY A 1 83 ? -3.469 -11.003 -1.655 1.00 79.19 83 GLY A CA 1
ATOM 596 C C . GLY A 1 83 ? -3.843 -10.348 -0.324 1.00 79.19 83 GLY A C 1
ATOM 597 O O . GLY A 1 83 ? -4.651 -10.905 0.404 1.00 79.19 83 GLY A O 1
ATOM 598 N N . LEU A 1 84 ? -3.309 -9.158 -0.027 1.00 76.94 84 LEU A N 1
ATOM 599 C CA . LEU A 1 84 ? -3.661 -8.393 1.176 1.00 76.94 84 LEU A CA 1
ATOM 600 C C . LEU A 1 84 ? -5.028 -7.708 1.080 1.00 76.94 84 LEU A C 1
ATOM 602 O O . LEU A 1 84 ? -5.673 -7.517 2.100 1.00 76.94 84 LEU A O 1
ATOM 606 N N . PHE A 1 85 ? -5.465 -7.316 -0.119 1.00 73.38 85 PHE A N 1
ATOM 607 C CA . PHE A 1 85 ? -6.784 -6.707 -0.311 1.00 73.38 85 PHE A CA 1
ATOM 608 C C . PHE A 1 85 ? -7.926 -7.736 -0.261 1.00 73.38 85 PHE A C 1
ATOM 610 O O . PHE A 1 85 ? -9.049 -7.392 0.095 1.00 73.38 85 PHE A O 1
ATOM 617 N N . ALA A 1 86 ? -7.652 -8.982 -0.656 1.00 63.97 86 ALA A N 1
ATOM 618 C CA . ALA A 1 86 ? -8.649 -10.050 -0.736 1.00 63.97 86 ALA A CA 1
ATOM 619 C C . ALA A 1 86 ? -8.722 -10.958 0.511 1.00 63.97 86 ALA A C 1
ATOM 621 O O . ALA A 1 86 ? -9.578 -11.844 0.539 1.00 63.97 86 ALA A O 1
ATOM 622 N N . ALA A 1 87 ? -7.826 -10.778 1.488 1.00 52.56 87 ALA A N 1
ATOM 623 C CA . ALA A 1 87 ? -7.800 -11.503 2.763 1.00 52.56 87 ALA A CA 1
ATOM 624 C C . ALA A 1 87 ? -8.564 -10.741 3.853 1.00 52.56 87 ALA A C 1
ATOM 626 O O . ALA A 1 87 ? -9.237 -11.420 4.661 1.00 52.56 87 ALA A O 1
#

Foldseek 3Di:
DPVVVVVVVVVVVVVVVVVVVPDPPPPDCDDPPCVVVVVVVCCCCVHPNVVVVVVVVLVVLVVVCVVVVHCVVVVVVVVVVVVVVVD